Protein AF-B4FIQ9-F1 (afdb_monomer_lite)

Sequence (77 aa):
MEGQFQVGKEEVIQAWYMDDSEEDQRLPHHREPKEFIPLDKLSELGILSWRLNADDWENDENLKKIREARGYSYMVC

InterPro domains:
  IPR004313 Acireductone dioxygenase ARD family [PF03079] (14-75)
  IPR004313 Acireductone dioxygenase ARD family [PTHR23418] (10-75)
  IPR011051 RmlC-like cupin domain superfamily [SSF51182] (14-75)
  IPR014710 RmlC-like jelly roll fold [G3DSA:2.60.120.10] (2-77)

Organism: Zea mays (NCBI:txid4577)

Radius of gyration: 15.95 Å; chains: 1; bounding box: 41×22×40 Å

Structure (mmCIF, N/CA/C/O backbone):
data_AF-B4FIQ9-F1
#
_entry.id   AF-B4FIQ9-F1
#
loop_
_atom_site.group_PDB
_atom_site.id
_atom_site.type_symbol
_atom_site.label_atom_id
_atom_site.label_alt_id
_atom_site.label_comp_id
_atom_site.label_asym_id
_atom_site.label_entity_id
_atom_site.label_seq_id
_atom_site.pdbx_PDB_ins_code
_atom_site.Cartn_x
_atom_site.Cartn_y
_atom_site.Cartn_z
_atom_site.occupancy
_atom_site.B_iso_or_equiv
_atom_site.auth_seq_id
_atom_site.auth_comp_id
_atom_site.auth_asym_id
_atom_site.auth_atom_id
_atom_site.pdbx_PDB_model_num
ATOM 1 N N . MET A 1 1 ? -20.993 -1.341 0.225 1.00 46.31 1 MET A N 1
ATOM 2 C CA . MET A 1 1 ? -20.841 -0.520 1.450 1.00 46.31 1 MET A CA 1
ATOM 3 C C . MET A 1 1 ? -19.404 -0.013 1.640 1.00 46.31 1 MET A C 1
ATOM 5 O O . MET A 1 1 ? -19.236 1.026 2.253 1.00 46.31 1 MET A O 1
ATOM 9 N N . GLU A 1 2 ? -18.385 -0.663 1.055 1.00 50.81 2 GLU A N 1
ATOM 10 C CA . GLU A 1 2 ? -16.962 -0.262 1.167 1.00 50.81 2 GLU A CA 1
ATOM 11 C C . GLU A 1 2 ? -16.511 0.853 0.195 1.00 50.81 2 GLU A C 1
ATOM 13 O O . GLU A 1 2 ? -15.465 1.459 0.396 1.00 50.81 2 GLU A O 1
ATOM 18 N N . GLY A 1 3 ? -17.291 1.171 -0.845 1.00 54.38 3 GLY A N 1
ATOM 19 C CA . GLY A 1 3 ? -16.888 2.139 -1.880 1.00 54.38 3 GLY A CA 1
ATOM 20 C C . GLY A 1 3 ? -16.964 3.622 -1.487 1.00 54.38 3 GLY A C 1
ATOM 21 O O . GLY A 1 3 ? -16.491 4.467 -2.235 1.00 54.38 3 GLY A O 1
ATOM 22 N N . GLN A 1 4 ? -17.553 3.967 -0.336 1.00 56.78 4 GLN A N 1
ATOM 23 C CA . GLN A 1 4 ? -17.856 5.368 0.006 1.00 56.78 4 GLN A CA 1
ATOM 24 C C . GLN A 1 4 ? -16.651 6.180 0.515 1.00 56.78 4 GLN A C 1
ATOM 26 O O . GLN A 1 4 ? -16.705 7.403 0.489 1.00 56.78 4 GLN A O 1
ATOM 31 N N . PHE A 1 5 ? -15.563 5.530 0.939 1.00 64.44 5 PHE A N 1
ATOM 32 C CA . PHE A 1 5 ? -14.378 6.194 1.510 1.00 64.44 5 PHE A CA 1
ATOM 33 C C . PHE A 1 5 ? -13.067 5.828 0.787 1.00 64.44 5 PHE A C 1
ATOM 35 O O . PHE A 1 5 ? -11.982 6.110 1.279 1.00 64.44 5 PHE A O 1
ATOM 42 N N . GLN A 1 6 ? -13.158 5.208 -0.395 1.00 70.81 6 GLN A N 1
ATOM 43 C CA . GLN A 1 6 ? -12.006 4.746 -1.188 1.00 70.81 6 GLN A CA 1
ATOM 44 C C . GLN A 1 6 ? -11.726 5.617 -2.427 1.00 70.81 6 GLN A C 1
ATOM 46 O O . GLN A 1 6 ? -10.988 5.214 -3.325 1.00 70.81 6 GLN A O 1
ATOM 51 N N . VAL A 1 7 ? -12.299 6.823 -2.481 1.00 68.94 7 VAL A N 1
ATOM 52 C CA . VAL A 1 7 ? -12.102 7.769 -3.590 1.00 68.94 7 VAL A CA 1
ATOM 53 C C . VAL A 1 7 ? -10.618 8.163 -3.689 1.00 68.94 7 VAL A C 1
ATOM 55 O O . VAL A 1 7 ? -9.987 8.543 -2.699 1.00 68.94 7 VAL A O 1
ATOM 58 N N . GLY A 1 8 ? -10.035 8.026 -4.884 1.00 73.75 8 GLY A N 1
ATOM 59 C CA . GLY A 1 8 ? -8.623 8.340 -5.154 1.00 73.75 8 GLY A CA 1
ATOM 60 C C . GLY A 1 8 ? -7.616 7.306 -4.632 1.00 73.75 8 GLY A C 1
ATOM 61 O O . GLY A 1 8 ? -6.424 7.589 -4.559 1.00 73.75 8 GLY A O 1
ATOM 62 N N . LYS A 1 9 ? -8.060 6.105 -4.241 1.00 81.56 9 LYS A N 1
ATOM 63 C CA . LYS A 1 9 ? -7.168 4.992 -3.865 1.00 81.56 9 LYS A CA 1
ATOM 64 C C . LYS A 1 9 ? -6.224 4.593 -5.010 1.00 81.56 9 LYS A C 1
ATOM 66 O O . LYS A 1 9 ? -5.060 4.288 -4.769 1.00 81.56 9 LYS A O 1
ATOM 71 N N . GLU A 1 10 ? -6.722 4.628 -6.241 1.00 78.06 10 GLU A N 1
ATOM 72 C CA . GLU A 1 10 ? -5.965 4.315 -7.461 1.00 78.06 10 GLU A CA 1
ATOM 73 C C . GLU A 1 10 ? -4.849 5.330 -7.753 1.00 78.06 10 GLU A C 1
ATOM 75 O O . GLU A 1 10 ? -3.884 4.995 -8.429 1.00 78.06 10 GLU A O 1
ATOM 80 N N . GLU A 1 11 ? -4.936 6.549 -7.211 1.00 79.31 11 GLU A N 1
ATOM 81 C CA . GLU A 1 11 ? -3.911 7.586 -7.3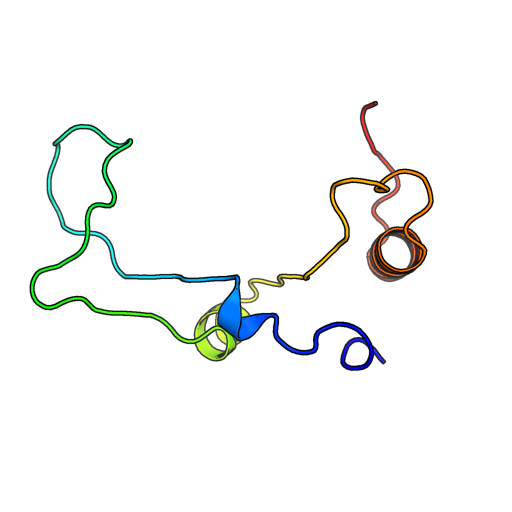96 1.00 79.31 11 GLU A CA 1
ATOM 82 C C . GLU A 1 11 ? -2.725 7.421 -6.436 1.00 79.31 11 GLU A C 1
ATOM 84 O O . GLU A 1 11 ? -1.626 7.892 -6.720 1.00 79.31 11 GLU A O 1
ATOM 89 N N . VAL A 1 12 ? -2.940 6.759 -5.294 1.00 83.44 12 VAL A N 1
ATOM 90 C CA . VAL A 1 12 ? -1.936 6.623 -4.225 1.00 83.44 12 VAL A CA 1
ATOM 91 C C . VAL A 1 12 ? -1.299 5.236 -4.160 1.00 83.44 12 VAL A C 1
ATOM 93 O O . VAL A 1 12 ? -0.205 5.103 -3.619 1.00 83.44 12 VAL A O 1
ATOM 96 N N . ILE A 1 13 ? -1.953 4.205 -4.703 1.00 87.12 13 ILE A N 1
ATOM 97 C CA . ILE A 1 13 ? -1.415 2.841 -4.741 1.00 87.12 13 ILE A CA 1
ATOM 98 C C . ILE A 1 13 ? -0.974 2.518 -6.162 1.00 87.12 13 ILE A C 1
ATOM 100 O O . ILE A 1 13 ? -1.784 2.494 -7.084 1.00 87.12 13 ILE A O 1
ATOM 104 N N . GLN A 1 14 ? 0.305 2.192 -6.312 1.00 89.31 14 GLN A N 1
ATOM 105 C CA . GLN A 1 14 ? 0.875 1.698 -7.559 1.00 89.31 14 GLN A CA 1
ATOM 106 C C . GLN A 1 14 ? 1.378 0.270 -7.357 1.00 89.31 14 GLN A C 1
ATOM 108 O O . GLN A 1 14 ? 1.972 -0.047 -6.329 1.00 89.31 14 GLN A O 1
ATOM 113 N N . ALA A 1 15 ? 1.142 -0.583 -8.349 1.00 90.06 15 ALA A N 1
ATOM 114 C CA . ALA A 1 15 ? 1.675 -1.936 -8.416 1.00 90.06 15 ALA A CA 1
ATOM 115 C C . ALA A 1 15 ? 2.246 -2.174 -9.815 1.00 90.06 15 ALA A C 1
ATOM 117 O O . ALA A 1 15 ? 1.724 -1.648 -10.801 1.00 90.06 15 ALA A O 1
ATOM 118 N N . TRP A 1 16 ? 3.321 -2.948 -9.911 1.00 92.25 16 TRP A N 1
ATOM 119 C CA . TRP A 1 16 ? 3.986 -3.255 -11.175 1.00 92.25 16 TRP A CA 1
ATOM 120 C C . TRP A 1 16 ? 4.594 -4.654 -11.150 1.00 92.25 16 TRP A C 1
ATOM 122 O O . TRP A 1 16 ? 4.760 -5.254 -10.087 1.00 92.25 16 TRP A O 1
ATOM 132 N N . TYR A 1 17 ? 4.912 -5.175 -12.332 1.00 89.69 17 TYR A N 1
ATOM 133 C CA . TYR A 1 17 ? 5.679 -6.409 -12.454 1.00 89.69 17 TYR A CA 1
ATOM 134 C C . TYR A 1 17 ? 7.165 -6.162 -12.200 1.00 89.69 17 TYR A C 1
ATOM 136 O O . TYR A 1 17 ? 7.737 -5.204 -12.728 1.00 89.69 17 TYR A O 1
ATOM 144 N N . MET A 1 18 ? 7.772 -7.051 -11.414 1.00 89.62 18 MET A N 1
ATOM 145 C CA . MET A 1 18 ? 9.199 -7.014 -11.104 1.00 89.62 18 MET A CA 1
ATOM 146 C C . MET A 1 18 ? 10.040 -7.622 -12.231 1.00 89.62 18 MET A C 1
ATOM 148 O O . MET A 1 18 ? 9.578 -8.532 -12.931 1.00 89.62 18 MET A O 1
ATOM 152 N N . ASP A 1 19 ? 11.249 -7.098 -12.422 1.00 89.06 19 ASP A N 1
ATOM 153 C CA . ASP A 1 19 ? 12.284 -7.727 -13.247 1.00 89.06 19 ASP A CA 1
ATOM 154 C C . ASP A 1 19 ? 12.862 -8.997 -12.590 1.00 89.06 19 ASP A C 1
ATOM 156 O O . ASP A 1 19 ? 12.542 -9.326 -11.448 1.00 89.06 19 ASP A O 1
ATOM 160 N N . ASP A 1 20 ? 13.682 -9.734 -13.342 1.00 86.75 20 ASP A N 1
ATOM 161 C CA . ASP A 1 20 ? 14.333 -10.967 -12.879 1.00 86.75 20 ASP A CA 1
ATOM 162 C C . ASP A 1 20 ? 15.752 -10.700 -12.317 1.00 86.75 20 ASP A C 1
ATOM 164 O O . ASP A 1 20 ? 16.588 -11.603 -12.279 1.00 86.75 20 ASP A O 1
ATOM 168 N N . SER A 1 21 ? 16.065 -9.452 -11.938 1.00 87.12 21 SER A N 1
ATOM 169 C CA . SER A 1 21 ? 17.396 -9.063 -11.455 1.00 87.12 21 SER A CA 1
ATOM 170 C C . SER A 1 21 ? 17.623 -9.504 -10.005 1.00 87.12 21 SER A C 1
ATOM 172 O O . SER A 1 21 ? 16.761 -9.346 -9.143 1.00 87.12 21 SER A O 1
ATOM 174 N N . GLU A 1 22 ? 18.826 -9.998 -9.702 1.00 86.69 22 GLU A N 1
ATOM 175 C CA . GLU A 1 22 ? 19.269 -10.323 -8.333 1.00 86.69 22 GLU A CA 1
ATOM 176 C C . GLU A 1 22 ? 19.933 -9.124 -7.622 1.00 86.69 22 GLU A C 1
ATOM 178 O O . GLU A 1 22 ? 20.653 -9.289 -6.635 1.00 86.69 22 GLU A O 1
ATOM 183 N N . GLU A 1 23 ? 19.731 -7.907 -8.133 1.00 90.12 23 GLU A N 1
ATOM 184 C CA . GLU A 1 23 ? 20.221 -6.667 -7.524 1.00 90.12 23 GLU A C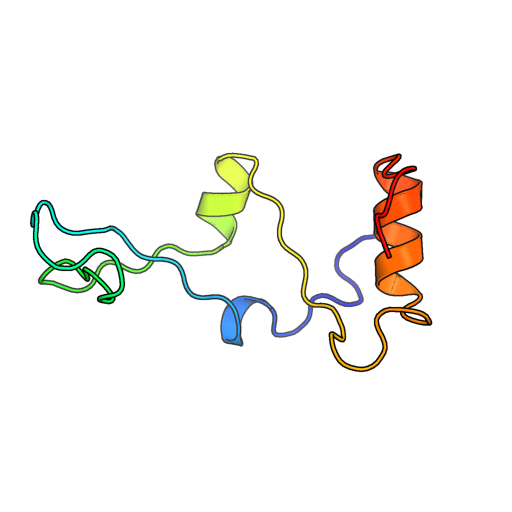A 1
ATOM 185 C C . GLU A 1 23 ? 19.569 -6.364 -6.156 1.00 90.12 23 GLU A C 1
ATOM 187 O O . GLU A 1 23 ? 18.812 -7.160 -5.588 1.00 90.12 23 GLU A O 1
ATOM 192 N N . ASP A 1 24 ? 19.921 -5.211 -5.575 1.00 89.62 24 ASP A N 1
ATOM 193 C CA . ASP A 1 24 ? 19.415 -4.782 -4.270 1.00 89.62 24 ASP A CA 1
ATOM 194 C C . ASP A 1 24 ? 17.884 -4.726 -4.265 1.00 89.62 24 ASP A C 1
ATOM 196 O O . ASP A 1 24 ? 17.284 -3.835 -4.854 1.00 89.62 24 ASP A O 1
ATOM 200 N N . GLN A 1 25 ? 17.284 -5.632 -3.493 1.00 87.31 25 GLN A N 1
ATOM 201 C CA . GLN A 1 25 ? 15.841 -5.830 -3.342 1.00 87.31 25 GLN A CA 1
ATOM 202 C C . GLN A 1 25 ? 15.066 -4.589 -2.865 1.00 87.31 25 GLN A C 1
ATOM 204 O O . GLN A 1 25 ? 13.836 -4.585 -2.877 1.00 87.31 25 GLN A O 1
ATOM 209 N N . ARG A 1 26 ? 15.753 -3.543 -2.384 1.00 89.94 26 ARG A N 1
ATOM 210 C CA . ARG A 1 26 ? 15.133 -2.254 -2.030 1.00 89.94 26 ARG A CA 1
ATOM 211 C C . ARG A 1 26 ? 14.912 -1.349 -3.238 1.00 89.94 26 ARG A C 1
ATOM 213 O O . ARG A 1 26 ? 14.229 -0.331 -3.103 1.00 89.94 26 ARG A O 1
ATOM 220 N N . LEU A 1 27 ? 15.519 -1.663 -4.379 1.00 87.62 27 LEU A N 1
ATOM 221 C CA . LEU A 1 27 ? 15.315 -0.926 -5.615 1.00 87.62 27 LEU A CA 1
ATOM 222 C C . LEU A 1 27 ? 13.909 -1.202 -6.170 1.00 87.62 27 LEU A C 1
ATOM 224 O O . LEU A 1 27 ? 13.287 -2.208 -5.842 1.00 87.62 27 LEU A O 1
ATOM 228 N N . PRO A 1 28 ? 13.367 -0.317 -7.020 1.00 85.88 28 PRO A N 1
ATOM 229 C CA . PRO A 1 28 ? 12.024 -0.503 -7.561 1.00 85.88 28 PRO A CA 1
ATOM 230 C C . PRO A 1 28 ? 11.845 -1.752 -8.441 1.00 85.88 28 PRO A C 1
ATOM 232 O O . PRO A 1 28 ? 10.712 -2.198 -8.597 1.00 85.88 28 PRO A O 1
ATOM 235 N N . HIS A 1 29 ? 12.917 -2.295 -9.034 1.00 89.38 29 HIS A N 1
ATOM 236 C CA . HIS A 1 29 ? 12.878 -3.476 -9.914 1.00 89.38 29 HIS A CA 1
ATOM 237 C C . HIS A 1 29 ? 11.802 -3.402 -11.009 1.00 89.38 29 HIS A C 1
ATOM 239 O O . HIS A 1 29 ? 11.051 -4.347 -11.244 1.00 89.38 29 HIS A O 1
ATOM 245 N N . HIS A 1 30 ? 11.647 -2.242 -11.652 1.00 87.75 30 HIS A N 1
ATOM 246 C CA . HIS A 1 30 ? 10.705 -2.127 -12.761 1.00 87.75 30 HIS A CA 1
ATOM 247 C C . HIS A 1 30 ? 11.223 -2.895 -13.974 1.00 87.75 30 HIS A C 1
ATOM 249 O O . HIS A 1 30 ? 12.350 -2.678 -14.408 1.00 87.75 30 HIS A O 1
ATOM 255 N N . ARG A 1 31 ? 10.346 -3.678 -14.607 1.00 86.00 31 ARG A N 1
ATOM 256 C CA . ARG A 1 31 ? 10.612 -4.186 -15.956 1.00 86.00 31 ARG A CA 1
ATOM 257 C C . ARG A 1 31 ? 10.835 -3.051 -16.952 1.00 86.00 31 ARG A C 1
ATOM 259 O O . ARG A 1 31 ? 10.261 -1.965 -16.827 1.00 86.00 31 ARG A O 1
ATOM 266 N N . GLU A 1 32 ? 11.614 -3.346 -17.986 1.00 81.50 32 GLU A N 1
ATOM 267 C CA . GLU A 1 32 ? 11.731 -2.514 -19.179 1.00 81.50 32 GLU A CA 1
ATOM 268 C C . GLU A 1 32 ? 11.091 -3.248 -20.368 1.00 81.50 32 GLU A C 1
ATOM 270 O O . GLU A 1 32 ? 11.639 -4.253 -20.827 1.00 81.50 32 GLU A O 1
ATOM 275 N N . PRO A 1 33 ? 9.932 -2.787 -20.884 1.00 87.12 33 PRO A N 1
ATOM 276 C CA . PRO A 1 33 ? 9.184 -1.572 -20.529 1.00 87.12 33 PRO A CA 1
ATOM 277 C C . PRO A 1 33 ? 8.400 -1.677 -19.207 1.00 87.12 33 PRO A C 1
ATOM 279 O O . PRO A 1 33 ? 8.055 -2.767 -18.765 1.00 87.12 33 PRO A O 1
ATOM 282 N N . LYS A 1 34 ? 8.073 -0.526 -18.595 1.00 88.00 34 LYS A N 1
ATOM 283 C CA . LYS A 1 34 ? 7.342 -0.466 -17.315 1.00 88.00 34 LYS A CA 1
ATOM 284 C C . LYS A 1 34 ? 5.938 -1.057 -17.447 1.00 88.00 34 LYS A C 1
ATOM 286 O O . LYS A 1 34 ? 5.093 -0.494 -18.142 1.00 88.00 34 LYS A O 1
ATOM 291 N N . GLU A 1 35 ? 5.671 -2.135 -16.719 1.00 89.94 35 GLU A N 1
ATOM 292 C CA . GLU A 1 35 ? 4.369 -2.807 -16.705 1.00 89.94 35 GLU A CA 1
ATOM 293 C C . GLU A 1 35 ? 3.626 -2.543 -15.386 1.00 89.94 35 GLU A C 1
ATOM 295 O O . GLU A 1 35 ? 3.865 -3.215 -14.380 1.00 89.94 35 GLU A O 1
ATOM 300 N N . PHE A 1 36 ? 2.713 -1.567 -15.385 1.00 89.75 36 PHE A N 1
ATOM 301 C CA . PHE A 1 36 ? 1.845 -1.285 -14.236 1.00 89.75 36 PHE A CA 1
ATOM 302 C C . PHE A 1 36 ? 0.630 -2.217 -14.200 1.00 89.75 36 PHE A C 1
ATOM 304 O O . PHE A 1 36 ? 0.080 -2.595 -15.235 1.00 89.75 36 PHE A O 1
ATOM 311 N N . ILE A 1 37 ? 0.192 -2.562 -12.991 1.00 88.19 37 ILE A N 1
ATOM 312 C CA . ILE A 1 37 ? -0.947 -3.442 -12.737 1.00 88.19 37 ILE A CA 1
ATOM 313 C C . ILE A 1 37 ? -2.104 -2.609 -12.162 1.00 88.19 37 ILE A C 1
ATOM 315 O O . ILE A 1 37 ? -1.912 -1.958 -11.132 1.00 88.19 37 ILE A O 1
ATOM 319 N N . PRO A 1 38 ? -3.305 -2.633 -12.775 1.00 88.56 38 PRO A N 1
ATOM 320 C CA . PRO A 1 38 ? -4.472 -1.955 -12.217 1.00 88.56 38 PRO A CA 1
ATOM 321 C C . PRO A 1 38 ? -4.939 -2.638 -10.925 1.00 88.56 38 PRO A C 1
ATOM 323 O O . PRO A 1 38 ? -4.819 -3.857 -10.769 1.00 88.56 38 PRO A O 1
ATOM 326 N N . LEU A 1 39 ? -5.523 -1.864 -10.004 1.00 86.12 39 LEU A N 1
ATOM 327 C CA . LEU A 1 39 ? -6.010 -2.390 -8.722 1.00 86.12 39 LEU A CA 1
ATOM 328 C C . LEU A 1 39 ? -7.132 -3.427 -8.883 1.00 86.12 39 LEU A C 1
ATOM 330 O O . LEU A 1 39 ? -7.274 -4.302 -8.025 1.00 86.12 39 LEU A O 1
ATOM 334 N N . ASP A 1 40 ? -7.893 -3.377 -9.978 1.00 86.44 40 ASP A N 1
ATOM 335 C CA . ASP A 1 40 ? -8.894 -4.398 -10.302 1.00 86.44 40 ASP A CA 1
ATOM 336 C C . ASP A 1 40 ? -8.259 -5.782 -10.432 1.00 86.44 40 ASP A C 1
ATOM 338 O O . ASP A 1 40 ? -8.732 -6.735 -9.819 1.00 86.44 40 ASP A O 1
ATOM 342 N N . LYS A 1 41 ? -7.109 -5.876 -11.113 1.00 87.94 41 LYS A N 1
ATOM 343 C CA . LYS A 1 41 ? -6.380 -7.140 -11.273 1.00 87.94 41 LYS A CA 1
ATOM 344 C C . LYS A 1 41 ? -5.883 -7.683 -9.934 1.00 87.94 41 LYS A C 1
ATOM 346 O O . LYS A 1 41 ? -5.865 -8.890 -9.721 1.00 87.94 41 LYS A O 1
ATOM 351 N N . LEU A 1 42 ? -5.502 -6.803 -9.005 1.00 87.81 42 LEU A N 1
ATOM 352 C CA . LEU A 1 42 ? -5.162 -7.209 -7.636 1.00 87.81 42 LEU A CA 1
ATOM 353 C C . LEU A 1 42 ? -6.395 -7.745 -6.897 1.00 87.81 42 LEU A C 1
ATOM 355 O O . LEU A 1 42 ? -6.304 -8.744 -6.188 1.00 87.81 42 LEU A O 1
ATOM 359 N N . SER A 1 43 ? -7.553 -7.123 -7.110 1.00 87.06 43 SER A N 1
ATOM 360 C CA . SER A 1 43 ? -8.817 -7.552 -6.507 1.00 87.06 43 SER A CA 1
ATOM 361 C C . SER A 1 43 ? -9.269 -8.918 -7.038 1.00 87.06 43 SER A C 1
ATOM 363 O O . SER A 1 43 ? -9.737 -9.744 -6.256 1.00 87.06 43 SER A O 1
ATOM 365 N N . GLU A 1 44 ? -9.052 -9.206 -8.327 1.00 88.69 44 GLU A N 1
ATOM 366 C CA . GLU A 1 44 ? -9.277 -10.533 -8.929 1.00 88.69 44 GLU A CA 1
ATOM 367 C C . GLU A 1 44 ? -8.390 -11.621 -8.306 1.00 88.69 44 GLU A C 1
ATOM 369 O O . GLU A 1 44 ? -8.822 -12.762 -8.145 1.00 88.69 44 GLU A O 1
ATOM 374 N N . LEU A 1 45 ? -7.169 -11.265 -7.894 1.00 90.00 45 LEU A N 1
ATOM 375 C CA . LEU A 1 45 ? -6.262 -12.153 -7.159 1.00 90.00 45 LEU A CA 1
ATOM 376 C C . LEU A 1 45 ? -6.666 -12.339 -5.683 1.00 90.00 45 LEU A C 1
ATOM 378 O O . LEU A 1 45 ? -6.014 -13.088 -4.957 1.00 90.00 45 LEU A O 1
ATOM 382 N N . GLY A 1 46 ? -7.722 -11.661 -5.221 1.00 88.12 46 GLY A N 1
ATOM 383 C CA . GLY A 1 46 ? -8.173 -11.667 -3.828 1.00 88.12 46 GLY A CA 1
ATOM 384 C C . GLY A 1 46 ? -7.420 -10.686 -2.925 1.00 88.12 46 GLY A C 1
ATOM 385 O O . GLY A 1 46 ? -7.614 -10.702 -1.707 1.00 88.12 46 GLY A O 1
ATOM 386 N N . ILE A 1 47 ? -6.574 -9.821 -3.491 1.00 88.06 47 ILE A N 1
ATOM 387 C CA . ILE A 1 47 ? -5.857 -8.791 -2.739 1.00 88.06 47 ILE A CA 1
ATOM 388 C C . ILE A 1 47 ? -6.801 -7.619 -2.501 1.00 88.06 47 ILE A C 1
ATOM 390 O O . ILE A 1 47 ? -7.327 -7.000 -3.423 1.00 88.06 47 ILE A O 1
ATOM 394 N N . LEU A 1 48 ? -6.981 -7.287 -1.229 1.00 86.38 48 LEU A N 1
ATOM 395 C CA . LEU A 1 48 ? -7.879 -6.231 -0.789 1.00 86.38 48 LEU A CA 1
ATOM 396 C C . LEU A 1 48 ? -7.034 -5.127 -0.169 1.00 86.38 48 LEU A C 1
ATOM 398 O O . LEU A 1 48 ? -6.205 -5.372 0.702 1.00 86.38 48 LEU A O 1
ATOM 402 N N . SER A 1 49 ? -7.237 -3.910 -0.652 1.00 85.12 49 SER A N 1
ATOM 403 C CA . SER A 1 49 ? -6.485 -2.733 -0.227 1.00 85.12 49 SER A CA 1
ATOM 404 C C . SER A 1 49 ? -7.440 -1.614 0.158 1.00 85.12 49 SER A C 1
ATOM 406 O O . SER A 1 49 ? -8.553 -1.525 -0.368 1.00 85.12 49 SER A O 1
ATOM 408 N N . TRP A 1 50 ? -6.997 -0.741 1.058 1.00 85.62 50 TRP A N 1
ATOM 409 C CA . TRP A 1 50 ? -7.779 0.403 1.504 1.00 85.62 50 TRP A CA 1
ATOM 410 C C . TRP A 1 50 ? -6.881 1.607 1.718 1.00 85.62 50 TRP A C 1
ATOM 412 O O . TRP A 1 50 ? -5.763 1.480 2.211 1.00 85.62 50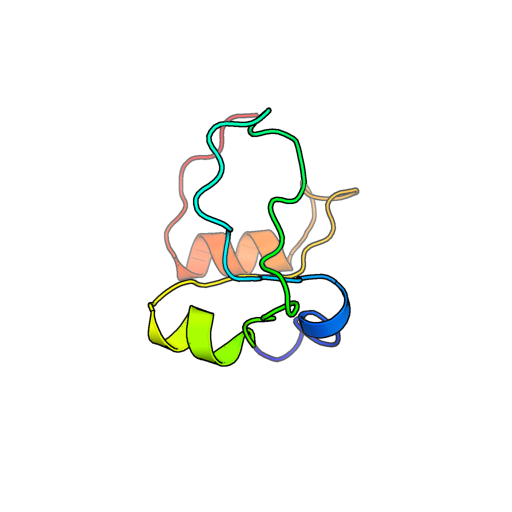 TRP A O 1
ATOM 422 N N . ARG A 1 51 ? -7.405 2.776 1.371 1.00 84.88 51 ARG A N 1
ATOM 423 C CA . ARG A 1 51 ? -6.860 4.069 1.756 1.00 84.88 51 ARG A CA 1
ATOM 424 C C . ARG A 1 51 ? -7.398 4.418 3.144 1.00 84.88 51 ARG A C 1
ATOM 426 O O . ARG A 1 51 ? -8.615 4.449 3.327 1.00 84.88 51 ARG A O 1
ATOM 433 N N . LEU A 1 52 ? -6.492 4.637 4.091 1.00 84.00 52 LEU A N 1
ATOM 434 C CA . LEU A 1 52 ? -6.771 5.005 5.482 1.00 84.00 52 LEU A CA 1
ATOM 435 C C . LEU A 1 52 ? -5.915 6.205 5.881 1.00 84.00 52 LEU A C 1
ATOM 437 O O . LEU A 1 52 ? -4.928 6.511 5.204 1.00 84.00 52 LEU A O 1
ATOM 441 N N . ASN A 1 53 ? -6.293 6.873 6.968 1.00 81.81 53 ASN A N 1
ATOM 442 C CA . ASN A 1 53 ? -5.482 7.943 7.523 1.00 81.81 53 ASN A CA 1
ATOM 443 C C . ASN A 1 53 ? -4.432 7.360 8.4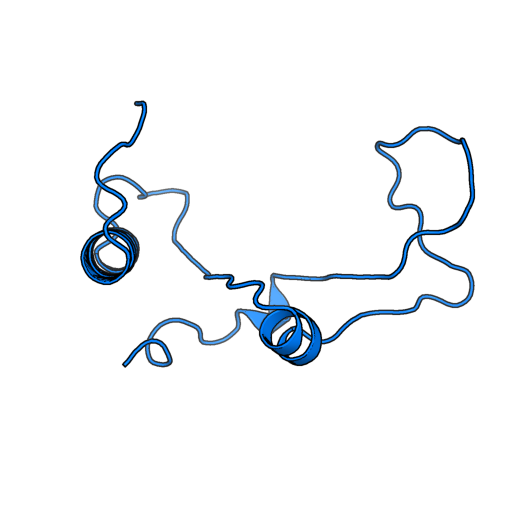79 1.00 81.81 53 ASN A C 1
ATOM 445 O O . ASN A 1 53 ? -4.765 6.902 9.569 1.00 81.81 53 ASN A O 1
ATOM 449 N N . ALA A 1 54 ? -3.162 7.378 8.069 1.00 81.94 54 ALA A N 1
ATOM 450 C CA . ALA A 1 54 ? -2.070 6.878 8.902 1.00 81.94 54 ALA A CA 1
ATOM 451 C C . ALA A 1 54 ? -1.764 7.797 10.099 1.00 81.94 54 ALA A C 1
ATOM 453 O O . ALA A 1 54 ? -1.287 7.307 11.121 1.00 81.94 54 ALA A O 1
ATOM 454 N N . ASP A 1 55 ? -2.062 9.097 9.996 1.00 82.06 55 ASP A N 1
ATOM 455 C CA . ASP A 1 55 ? -1.762 10.078 11.047 1.00 82.06 55 ASP A CA 1
ATOM 456 C C . ASP A 1 55 ? -2.709 9.961 12.254 1.00 82.06 55 ASP A C 1
ATOM 458 O O . ASP A 1 55 ? -2.323 10.286 13.373 1.00 82.06 55 ASP A O 1
ATOM 462 N N . ASP A 1 56 ? -3.936 9.471 12.043 1.00 82.31 56 ASP A N 1
ATOM 463 C CA . ASP A 1 56 ? -4.954 9.287 13.090 1.00 82.31 56 ASP A CA 1
ATOM 464 C C . ASP A 1 56 ? -5.536 7.866 13.063 1.00 82.31 56 ASP A C 1
ATOM 466 O O . ASP A 1 56 ? -6.748 7.646 13.017 1.00 82.31 56 ASP A O 1
ATOM 470 N N . TRP A 1 57 ? -4.650 6.869 13.060 1.00 77.06 57 TRP A N 1
ATOM 471 C CA . TRP A 1 57 ? -5.042 5.459 12.999 1.00 77.06 57 TRP A CA 1
ATOM 472 C C . TRP A 1 57 ? -5.821 4.990 14.245 1.00 77.06 57 TRP A C 1
ATOM 474 O O . TRP A 1 57 ? -6.588 4.031 14.158 1.00 77.06 57 TRP A O 1
ATOM 484 N N . GLU A 1 58 ? -5.664 5.656 15.396 1.00 77.56 58 GLU A N 1
ATOM 485 C CA . GLU A 1 58 ? -6.368 5.323 16.645 1.00 77.56 58 GLU A CA 1
ATOM 486 C C . GLU A 1 58 ? -7.867 5.668 16.583 1.00 77.56 58 GLU A C 1
ATOM 488 O O . GLU A 1 58 ? -8.716 4.914 17.085 1.00 77.56 58 GLU A O 1
ATOM 493 N N . ASN A 1 59 ? -8.215 6.790 15.942 1.00 78.31 59 ASN A N 1
ATOM 494 C CA . ASN A 1 59 ? -9.597 7.257 15.849 1.00 78.31 59 ASN A CA 1
ATOM 495 C C . ASN A 1 59 ? -10.247 7.008 14.488 1.00 78.31 59 ASN A C 1
ATOM 497 O O . ASN A 1 59 ? -11.457 7.215 14.384 1.00 78.31 59 ASN A O 1
ATOM 501 N N . ASP A 1 60 ? -9.511 6.506 13.488 1.00 81.19 60 ASP A N 1
ATOM 502 C CA . ASP A 1 60 ? -10.047 6.251 12.149 1.00 81.19 60 ASP A CA 1
ATOM 503 C C . ASP A 1 60 ? -11.255 5.293 12.196 1.00 81.19 60 ASP A C 1
ATOM 505 O O . ASP A 1 60 ? -11.152 4.073 12.386 1.00 81.19 60 ASP A O 1
ATOM 509 N N . GLU A 1 61 ? -12.446 5.863 12.006 1.00 83.44 61 GLU A N 1
ATOM 510 C CA . GLU A 1 61 ? -13.701 5.118 11.957 1.00 83.44 61 GLU A CA 1
ATOM 511 C C . GLU A 1 61 ? -13.729 4.116 10.797 1.00 83.44 61 GLU A C 1
ATOM 513 O O . GLU A 1 61 ? -14.395 3.081 10.887 1.00 83.44 61 GLU A O 1
ATOM 518 N N . ASN A 1 62 ? -13.006 4.387 9.706 1.00 83.56 62 ASN A N 1
ATOM 519 C CA . ASN A 1 62 ? -12.934 3.481 8.565 1.00 83.56 62 ASN A CA 1
ATOM 520 C C . ASN A 1 62 ? -12.121 2.238 8.914 1.00 83.56 62 ASN A C 1
ATOM 522 O O . ASN A 1 62 ? -12.527 1.127 8.562 1.00 83.56 62 ASN A O 1
ATOM 526 N N . LEU A 1 63 ? -11.027 2.401 9.665 1.00 82.94 63 LEU A N 1
ATOM 527 C CA . LEU A 1 63 ? -10.255 1.269 10.166 1.00 82.94 63 LEU A CA 1
ATOM 528 C C . LEU A 1 63 ? -11.110 0.400 11.098 1.00 82.94 63 LEU A C 1
ATOM 530 O O . LEU A 1 63 ? -11.127 -0.821 10.940 1.00 82.94 63 LEU A O 1
ATOM 534 N N . LYS A 1 64 ? -11.874 1.009 12.016 1.00 84.56 64 LYS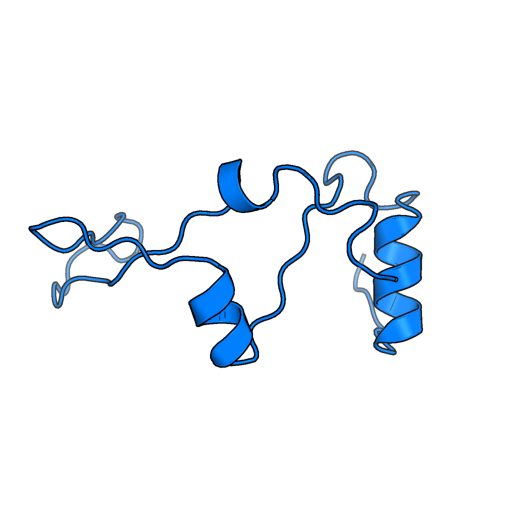 A N 1
ATOM 535 C CA . LYS A 1 64 ? -12.794 0.275 12.908 1.00 84.56 64 LYS A CA 1
ATOM 536 C C . LYS A 1 64 ? -13.818 -0.543 12.114 1.00 84.56 64 LYS A C 1
ATOM 538 O O . LYS A 1 64 ? -13.926 -1.748 12.336 1.00 84.56 64 LYS A O 1
ATOM 543 N N . LYS A 1 65 ? -14.470 0.062 11.113 1.00 86.56 65 LYS A N 1
ATOM 544 C CA . LYS A 1 65 ? -15.431 -0.627 10.228 1.00 86.56 65 LYS A CA 1
ATOM 545 C C . LYS A 1 65 ? -14.807 -1.814 9.490 1.00 86.56 65 LYS A C 1
ATOM 547 O O . LYS A 1 65 ? -15.419 -2.877 9.426 1.00 86.56 65 LYS A O 1
ATOM 552 N N . ILE A 1 66 ? -13.594 -1.659 8.946 1.00 86.25 66 ILE A N 1
ATOM 553 C CA . ILE A 1 66 ? -12.889 -2.749 8.247 1.00 86.25 66 ILE A CA 1
ATOM 554 C C . ILE A 1 66 ? -12.568 -3.889 9.217 1.00 86.25 66 ILE A C 1
ATOM 556 O O . ILE A 1 66 ? -12.773 -5.060 8.888 1.00 86.25 66 ILE A O 1
ATOM 560 N N . ARG A 1 67 ? -12.080 -3.557 10.417 1.00 85.25 67 ARG A N 1
ATOM 561 C CA . ARG A 1 67 ? -11.730 -4.550 11.435 1.00 85.25 67 ARG A CA 1
ATOM 562 C C . ARG A 1 67 ? -12.943 -5.346 11.894 1.00 85.25 67 ARG A C 1
ATOM 564 O O . ARG A 1 67 ? -12.851 -6.567 11.969 1.00 85.25 67 ARG A O 1
ATOM 571 N N . GLU A 1 68 ? -14.064 -4.681 12.153 1.00 86.12 68 GLU A N 1
ATOM 572 C CA . GLU A 1 68 ? -15.319 -5.335 12.534 1.00 86.12 68 GLU A CA 1
ATOM 573 C C . GLU A 1 68 ? -15.856 -6.223 11.408 1.00 86.12 68 GLU A C 1
ATOM 575 O O . GLU A 1 68 ? -16.181 -7.384 11.649 1.00 86.12 68 GLU A O 1
ATOM 580 N N . ALA A 1 69 ? -15.871 -5.724 10.167 1.00 86.88 69 ALA A N 1
ATOM 581 C CA . ALA A 1 69 ? -16.364 -6.477 9.014 1.00 86.88 69 ALA A CA 1
ATOM 582 C C . ALA A 1 69 ? -15.538 -7.740 8.718 1.00 86.88 69 ALA A C 1
ATOM 584 O O . ALA A 1 69 ? -16.082 -8.724 8.218 1.00 86.88 69 ALA A O 1
ATOM 585 N N . ARG A 1 70 ? -14.231 -7.723 9.013 1.00 85.81 70 ARG A N 1
ATOM 586 C CA . ARG A 1 70 ? -13.313 -8.842 8.730 1.00 85.81 70 ARG A CA 1
ATOM 587 C C . ARG A 1 70 ? -12.907 -9.663 9.945 1.00 85.81 70 ARG A C 1
ATOM 589 O O . ARG A 1 70 ? -12.208 -10.660 9.788 1.00 85.81 70 ARG A O 1
ATOM 596 N N . GLY A 1 71 ? -13.333 -9.268 11.141 1.00 86.12 71 GLY A N 1
ATOM 597 C CA . GLY A 1 71 ? -12.978 -9.953 12.381 1.00 86.12 71 GLY A CA 1
ATOM 598 C C . GLY A 1 71 ? -11.508 -9.790 12.784 1.00 86.12 71 GLY A C 1
ATOM 599 O O . GLY A 1 71 ? -10.951 -10.678 13.427 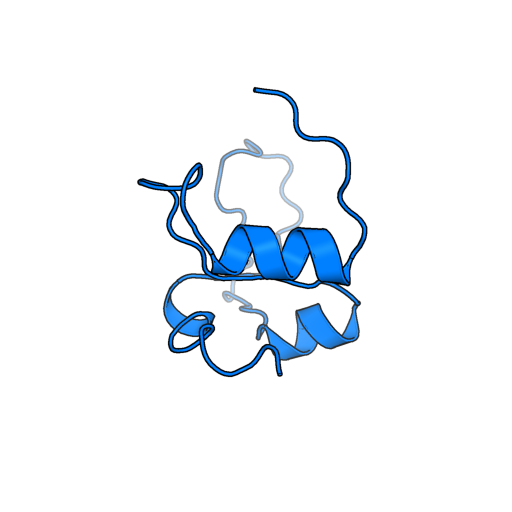1.00 86.12 71 GLY A O 1
ATOM 600 N N . TYR A 1 72 ? -10.863 -8.673 12.429 1.00 84.88 72 TYR A N 1
ATOM 601 C CA . TYR A 1 72 ? -9.492 -8.364 12.858 1.00 84.88 72 TYR A CA 1
ATOM 602 C C . TYR A 1 72 ? -9.472 -7.926 14.335 1.00 84.88 72 TYR A C 1
ATOM 604 O O . TYR A 1 72 ? -9.442 -6.734 14.669 1.00 84.88 72 TYR A O 1
ATOM 612 N N . SER A 1 73 ? -9.523 -8.916 15.230 1.00 78.56 73 SER A N 1
ATOM 613 C CA . SER A 1 73 ? -9.649 -8.742 16.684 1.00 78.56 73 SER A CA 1
ATOM 614 C C . SER A 1 73 ? -8.337 -8.409 17.394 1.00 78.56 73 SER A C 1
ATOM 616 O O . SER A 1 73 ? -8.365 -7.831 18.477 1.00 78.56 73 SER A O 1
ATOM 618 N N . TYR A 1 74 ? -7.193 -8.721 16.787 1.00 79.75 74 TYR A N 1
ATOM 619 C CA . TYR A 1 74 ? -5.880 -8.464 17.364 1.00 79.75 74 TYR A CA 1
ATOM 620 C C . TYR A 1 74 ? -5.184 -7.307 16.651 1.00 79.75 74 TYR A C 1
ATOM 622 O O . TYR A 1 74 ? -5.135 -7.256 15.424 1.00 79.75 74 TYR A O 1
ATOM 630 N N . MET A 1 75 ? -4.644 -6.382 17.436 1.00 73.00 75 MET A N 1
ATOM 631 C CA . MET A 1 75 ? -3.759 -5.320 16.975 1.00 73.00 75 MET A CA 1
ATOM 632 C C . MET A 1 75 ? -2.678 -5.163 18.040 1.00 73.00 75 MET A C 1
ATOM 634 O O . MET A 1 75 ? -3.006 -5.053 19.221 1.00 73.00 75 MET A O 1
ATOM 638 N N . VAL A 1 76 ? -1.410 -5.225 17.638 1.00 57.84 76 VAL A N 1
ATOM 639 C CA . VAL A 1 76 ? -0.284 -4.919 18.528 1.00 57.84 76 VAL A CA 1
ATOM 640 C C . VAL A 1 76 ? -0.077 -3.413 18.463 1.00 57.84 76 VAL A C 1
ATOM 642 O O . VAL A 1 76 ? 0.177 -2.896 17.375 1.00 57.84 76 VAL A O 1
ATOM 645 N N . CYS A 1 77 ? -0.261 -2.740 19.599 1.00 48.91 77 CYS A N 1
ATOM 646 C CA . CYS A 1 77 ? 0.235 -1.383 19.819 1.00 48.91 77 CYS A CA 1
ATOM 647 C C . CYS A 1 77 ? 1.754 -1.398 20.004 1.00 48.91 77 CYS A C 1
ATOM 649 O O . CYS A 1 77 ? 2.251 -2.360 20.637 1.00 48.91 77 CYS A O 1
#

Foldseek 3Di:
DLPPQAPCVQVVDWDWDADPDPPDPVDPRADVVGGTDGVVVCVVVVNDDGDWDPVPCVPTPSNVVVCVVVVVPDDDD

Secondary structure (DSSP, 8-state):
-GGGG-TTHHHH---BPBPS--S-TTS--B-SS--B--HHHHHHTT-------STTTTT-HHHHHHHHHHT------

pLDDT: mean 82.1, std 10.07, range [46.31, 92.25]